Protein AF-A0A376TLH1-F1 (afdb_monomer_lite)

Sequence (65 aa):
MKRAFIMVLDSFGIGATEDAERFGDVGADTLGHIAEACAKGEADNGRKGPLKSAKSDPSGAGEST

Radius of gyration: 16.62 Å; chains: 1; bounding box: 38×43×30 Å

Organism: Escherichia coli (NCBI:txid562)

InterPro domains:
  IPR006124 Metalloenzyme [PF01676] (2-46)
  IPR010045 Phosphopentomutase [PTHR21110] (1-45)
  IPR017850 Alkaline-phosphatase-like, core domain superfamily [G3DSA:3.40.720.10] (1-62)
  IPR017850 Alkaline-phosphatase-like, core domain superfamily [SSF53649] (1-38)

pLDDT: mean 85.21, std 20.57, range [36.12, 98.44]

Structure (mmCIF, N/CA/C/O backbone):
data_AF-A0A376TLH1-F1
#
_entry.id   AF-A0A376TLH1-F1
#
loop_
_atom_site.group_PDB
_atom_site.id
_atom_site.type_symbol
_atom_site.label_atom_id
_atom_site.label_alt_id
_atom_site.label_comp_id
_atom_site.label_asym_id
_atom_site.label_entity_id
_atom_site.label_seq_id
_atom_site.pdbx_PDB_ins_code
_atom_site.Cartn_x
_atom_site.Cartn_y
_atom_site.Cartn_z
_atom_site.occupancy
_atom_site.B_iso_or_equiv
_atom_site.auth_seq_id
_atom_site.auth_comp_id
_atom_site.auth_asym_id
_atom_site.auth_atom_id
_atom_site.pdbx_PDB_model_num
ATOM 1 N N . MET A 1 1 ? 1.137 30.080 13.699 1.00 72.81 1 MET A N 1
ATOM 2 C CA . MET A 1 1 ? 2.183 29.079 13.382 1.00 72.81 1 MET A CA 1
ATOM 3 C C . MET A 1 1 ? 1.549 27.996 12.511 1.00 72.81 1 MET A C 1
ATOM 5 O O . MET A 1 1 ? 0.483 27.521 12.883 1.00 72.81 1 MET A O 1
ATOM 9 N N . LYS A 1 2 ? 2.119 27.655 11.347 1.00 87.62 2 LYS A N 1
ATOM 10 C CA . LYS A 1 2 ? 1.605 26.568 10.488 1.00 87.62 2 LYS A CA 1
ATOM 11 C C . LYS A 1 2 ? 2.230 25.243 10.944 1.00 87.62 2 LYS A C 1
ATOM 13 O O . LYS A 1 2 ? 3.417 25.228 11.252 1.00 87.62 2 LYS A O 1
ATOM 18 N N . ARG A 1 3 ? 1.439 24.168 11.031 1.00 93.00 3 ARG A N 1
ATOM 19 C CA . ARG A 1 3 ? 1.886 22.829 11.462 1.00 93.00 3 ARG A CA 1
ATOM 20 C C . ARG A 1 3 ? 1.585 21.809 10.370 1.00 93.00 3 ARG A C 1
ATOM 22 O O . ARG A 1 3 ? 0.544 21.916 9.728 1.00 93.00 3 ARG A O 1
ATOM 29 N N . ALA A 1 4 ? 2.460 20.823 10.223 1.00 95.69 4 ALA A N 1
ATOM 30 C CA . ALA A 1 4 ? 2.244 19.641 9.401 1.00 95.69 4 ALA A CA 1
ATOM 31 C C . ALA A 1 4 ? 2.414 18.389 10.270 1.00 95.69 4 ALA A C 1
ATOM 33 O O . ALA A 1 4 ? 3.259 18.371 11.165 1.00 95.69 4 ALA A O 1
ATOM 34 N N . PHE A 1 5 ? 1.612 17.364 9.992 1.00 94.56 5 PHE A N 1
ATOM 35 C CA . PHE A 1 5 ? 1.733 16.037 10.585 1.00 94.56 5 PHE A CA 1
ATOM 36 C C . PHE A 1 5 ? 1.998 15.052 9.457 1.00 94.56 5 PHE A C 1
ATOM 38 O O . PHE A 1 5 ? 1.280 15.054 8.459 1.00 94.56 5 PHE A O 1
ATOM 45 N N . ILE A 1 6 ? 3.035 14.239 9.613 1.00 95.88 6 ILE A N 1
ATOM 46 C CA . ILE A 1 6 ? 3.394 13.199 8.654 1.00 95.88 6 ILE A CA 1
ATOM 47 C C . ILE A 1 6 ? 3.077 11.865 9.314 1.00 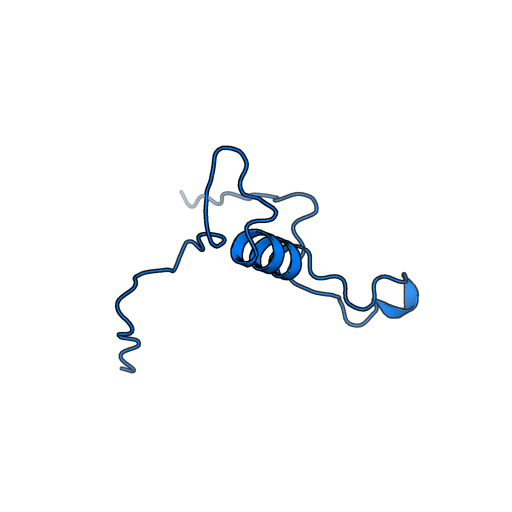95.88 6 ILE A C 1
ATOM 49 O O . ILE A 1 6 ? 3.500 11.616 10.442 1.00 95.88 6 ILE A O 1
ATOM 53 N N . MET A 1 7 ? 2.319 11.030 8.614 1.00 95.69 7 MET A N 1
ATOM 54 C CA . MET A 1 7 ? 2.006 9.670 9.032 1.00 95.69 7 MET A CA 1
ATOM 55 C C . MET A 1 7 ? 2.511 8.720 7.958 1.00 95.69 7 MET A C 1
ATOM 57 O O . MET A 1 7 ? 2.153 8.862 6.791 1.00 95.69 7 MET A O 1
ATOM 61 N N . VAL A 1 8 ? 3.341 7.765 8.362 1.00 95.75 8 VAL A N 1
ATOM 62 C CA . VAL A 1 8 ? 3.821 6.693 7.493 1.00 95.75 8 VAL A CA 1
ATOM 63 C C . VAL A 1 8 ? 3.067 5.433 7.877 1.00 95.75 8 VAL A C 1
ATOM 65 O O . VAL A 1 8 ? 3.122 5.000 9.027 1.00 95.75 8 VAL A O 1
ATOM 68 N N . LEU A 1 9 ? 2.338 4.876 6.917 1.00 95.88 9 LEU A N 1
ATOM 69 C CA . LEU A 1 9 ? 1.733 3.558 7.038 1.00 95.88 9 LEU A CA 1
ATOM 70 C C . LEU A 1 9 ? 2.683 2.580 6.356 1.00 95.88 9 LEU A C 1
ATOM 72 O O . LEU A 1 9 ? 2.700 2.480 5.130 1.00 95.88 9 LEU A O 1
ATOM 76 N N . ASP A 1 10 ? 3.533 1.941 7.155 1.00 96.75 10 ASP A N 1
ATOM 77 C CA . ASP A 1 10 ? 4.553 1.034 6.636 1.00 96.75 10 ASP A CA 1
ATOM 78 C C . ASP A 1 10 ? 3.906 -0.109 5.840 1.00 96.75 10 ASP A C 1
ATOM 80 O O . ASP A 1 10 ? 2.875 -0.649 6.245 1.00 96.75 10 ASP A O 1
ATOM 84 N N . SER A 1 11 ? 4.493 -0.458 4.695 1.00 93.75 11 SER A N 1
ATOM 85 C CA . SER A 1 11 ? 4.024 -1.491 3.750 1.00 93.75 11 SER A CA 1
ATOM 86 C C . SER A 1 11 ? 2.604 -1.332 3.157 1.00 93.75 11 SER A C 1
ATOM 88 O O . SER A 1 11 ? 2.132 -2.215 2.438 1.00 93.75 11 SER A O 1
ATOM 90 N N . PHE A 1 12 ? 1.906 -0.217 3.404 1.00 94.94 12 PHE A N 1
ATOM 91 C CA . PHE A 1 12 ? 0.525 -0.005 2.947 1.00 94.94 12 PHE A CA 1
ATOM 92 C C . PHE A 1 12 ? 0.453 0.452 1.475 1.00 94.94 12 PHE A C 1
ATOM 94 O O . PHE A 1 12 ? 0.251 1.630 1.176 1.00 94.94 12 PHE A O 1
ATOM 101 N N . GLY A 1 13 ? 0.649 -0.492 0.551 1.00 94.69 13 GLY A N 1
ATOM 102 C CA . GLY A 1 13 ? 0.547 -0.271 -0.897 1.00 94.69 13 GLY A CA 1
ATOM 103 C C . GLY A 1 13 ? -0.896 -0.179 -1.418 1.00 94.69 13 GLY A C 1
ATOM 104 O O . GLY A 1 13 ? -1.814 -0.762 -0.841 1.00 94.69 13 GLY A O 1
ATOM 105 N N . ILE A 1 14 ? -1.084 0.530 -2.538 1.00 95.94 14 I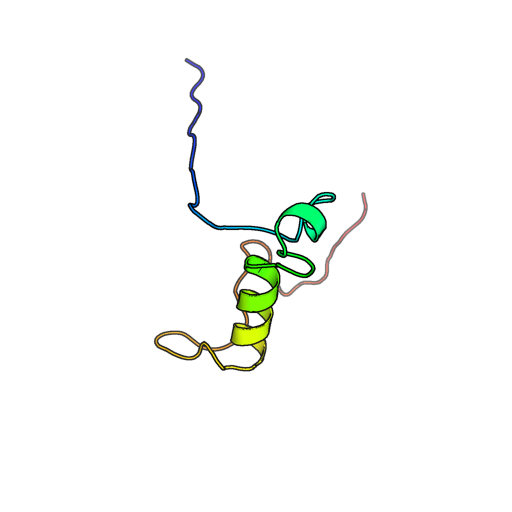LE A N 1
ATOM 106 C CA . ILE A 1 14 ? -2.392 0.773 -3.189 1.00 95.94 14 ILE A CA 1
ATOM 107 C C . ILE A 1 14 ? -2.453 0.257 -4.639 1.00 95.94 14 ILE A C 1
ATOM 109 O O . ILE A 1 14 ? -3.216 0.776 -5.451 1.00 95.94 14 ILE A O 1
ATOM 113 N N . GLY A 1 15 ? -1.592 -0.703 -4.973 1.00 95.94 15 GLY A N 1
ATOM 114 C CA . GLY A 1 15 ? -1.437 -1.242 -6.320 1.00 95.94 15 GLY A CA 1
ATOM 115 C C . GLY A 1 15 ? 0.023 -1.292 -6.764 1.00 95.94 15 GLY A C 1
ATOM 116 O O . GLY A 1 15 ? 0.891 -0.635 -6.181 1.00 95.94 15 GLY A O 1
ATOM 117 N N . ALA A 1 16 ? 0.275 -2.092 -7.795 1.00 97.25 16 ALA A N 1
ATOM 118 C CA . ALA A 1 16 ? 1.598 -2.315 -8.350 1.00 97.25 16 ALA A CA 1
ATOM 119 C C . ALA A 1 16 ? 2.069 -1.067 -9.103 1.00 97.25 16 ALA A C 1
ATOM 121 O O . ALA A 1 16 ? 1.278 -0.375 -9.749 1.00 97.25 16 ALA A O 1
ATOM 122 N N . THR A 1 17 ? 3.365 -0.780 -9.027 1.00 96.31 17 THR A N 1
ATOM 123 C CA . THR A 1 17 ? 3.991 0.307 -9.782 1.00 96.31 17 THR A CA 1
ATOM 124 C C . THR A 1 17 ? 4.291 -0.118 -11.219 1.00 96.31 17 THR A C 1
ATOM 126 O O . THR A 1 17 ? 4.282 -1.302 -11.555 1.00 96.31 17 THR A O 1
ATOM 129 N N . GLU A 1 18 ? 4.581 0.852 -12.088 1.00 97.31 18 GLU A N 1
ATOM 130 C CA . GLU A 1 18 ? 4.899 0.601 -13.503 1.00 97.31 18 GLU A CA 1
ATOM 131 C C . GLU A 1 18 ? 6.118 -0.318 -13.695 1.00 97.31 18 GLU A C 1
ATOM 133 O O . GLU A 1 18 ? 6.218 -1.026 -14.691 1.00 97.31 18 GLU A O 1
ATOM 138 N N . ASP A 1 19 ? 7.045 -0.334 -12.738 1.00 97.62 19 ASP A N 1
ATOM 139 C CA . ASP A 1 19 ? 8.254 -1.150 -12.761 1.00 97.62 19 ASP A CA 1
ATOM 140 C C . ASP A 1 19 ? 8.122 -2.488 -12.020 1.00 97.62 19 ASP A C 1
ATOM 142 O O . ASP A 1 19 ? 9.124 -3.186 -11.857 1.00 97.62 19 ASP A O 1
ATOM 146 N N . ALA A 1 20 ? 6.910 -2.890 -11.625 1.00 97.94 20 ALA A N 1
ATOM 147 C CA . ALA A 1 20 ? 6.658 -4.119 -10.871 1.00 97.94 20 ALA A CA 1
ATOM 148 C C . ALA A 1 20 ? 7.218 -5.388 -11.541 1.00 97.94 20 ALA A C 1
ATOM 150 O O . ALA A 1 20 ? 7.689 -6.292 -10.850 1.00 97.94 20 ALA A O 1
ATOM 151 N N . GLU A 1 21 ? 7.258 -5.445 -12.878 1.00 97.81 21 GLU A N 1
ATOM 152 C CA . GLU A 1 21 ? 7.890 -6.546 -13.626 1.00 97.81 21 GLU A CA 1
ATOM 153 C C . GLU A 1 21 ? 9.364 -6.748 -13.257 1.00 97.81 21 GLU A C 1
ATOM 155 O O . GLU A 1 21 ? 9.842 -7.880 -13.196 1.00 97.81 21 GLU A O 1
ATOM 160 N N . ARG A 1 22 ? 10.092 -5.666 -12.962 1.00 98.44 22 ARG A N 1
ATOM 161 C CA . ARG A 1 22 ? 11.521 -5.722 -12.618 1.00 98.44 22 ARG A CA 1
ATOM 162 C C . ARG A 1 22 ? 11.770 -6.316 -11.236 1.00 98.44 22 ARG A C 1
ATOM 164 O O . ARG A 1 22 ? 12.867 -6.814 -10.991 1.00 98.44 22 ARG A O 1
ATOM 171 N N . PHE A 1 23 ? 10.777 -6.243 -10.356 1.00 96.88 23 PHE A N 1
ATOM 172 C CA . PHE A 1 23 ? 10.860 -6.703 -8.970 1.00 96.88 23 PHE A CA 1
ATOM 173 C C . PHE A 1 23 ? 10.083 -8.001 -8.727 1.00 96.88 23 PHE A C 1
ATOM 175 O O . PHE A 1 23 ? 10.241 -8.613 -7.678 1.00 96.88 23 PHE A O 1
ATOM 182 N N . GLY A 1 24 ? 9.311 -8.466 -9.715 1.00 96.88 24 GLY A N 1
ATOM 183 C CA . GLY A 1 24 ? 8.467 -9.651 -9.578 1.00 96.88 24 GLY A CA 1
ATOM 184 C C . GLY A 1 24 ? 7.163 -9.394 -8.817 1.00 96.88 24 GLY A C 1
ATOM 185 O O . GLY A 1 24 ? 6.500 -10.350 -8.433 1.00 96.88 24 GLY A O 1
ATOM 186 N N . ASP A 1 25 ? 6.772 -8.128 -8.652 1.00 97.31 25 ASP A N 1
ATOM 187 C CA . ASP A 1 25 ? 5.602 -7.702 -7.869 1.00 97.31 25 ASP A CA 1
ATOM 188 C C . ASP A 1 25 ? 4.382 -7.387 -8.756 1.00 97.31 25 ASP A C 1
ATOM 190 O O . ASP A 1 25 ? 3.483 -6.627 -8.385 1.00 97.31 25 ASP A O 1
ATOM 194 N N . VAL A 1 26 ? 4.344 -7.938 -9.973 1.00 97.62 26 VAL A N 1
ATOM 195 C CA . VAL A 1 26 ? 3.219 -7.750 -10.900 1.00 97.62 26 VAL A CA 1
ATOM 196 C C . VAL A 1 26 ? 1.927 -8.224 -10.238 1.00 97.62 26 VAL A C 1
ATOM 198 O O . VAL A 1 26 ? 1.819 -9.369 -9.804 1.00 97.62 26 VAL A O 1
ATOM 201 N N . GLY A 1 27 ? 0.934 -7.335 -10.184 1.00 96.00 27 GLY A N 1
ATOM 202 C CA . GLY A 1 27 ? -0.357 -7.609 -9.553 1.00 96.00 27 GLY A CA 1
ATOM 203 C C . GLY A 1 27 ? -0.390 -7.406 -8.035 1.00 96.00 27 GLY A C 1
ATOM 204 O O . GLY A 1 27 ? -1.419 -7.678 -7.426 1.00 96.00 27 GLY A O 1
ATOM 205 N N . ALA A 1 28 ? 0.683 -6.918 -7.405 1.00 97.50 28 ALA A N 1
ATOM 206 C CA . ALA A 1 28 ? 0.649 -6.552 -5.993 1.00 97.50 28 ALA A CA 1
ATOM 207 C C . ALA A 1 28 ? -0.360 -5.415 -5.739 1.00 97.50 28 ALA A C 1
ATOM 209 O O . ALA A 1 28 ? -0.217 -4.322 -6.268 1.00 97.50 28 ALA A O 1
ATOM 210 N N . ASP A 1 29 ? -1.367 -5.645 -4.899 1.00 97.38 29 ASP A N 1
ATOM 211 C CA . ASP A 1 29 ? -2.305 -4.613 -4.444 1.00 97.38 29 ASP A CA 1
ATOM 212 C C . ASP A 1 29 ? -2.700 -4.880 -2.987 1.00 97.38 29 ASP A C 1
ATOM 214 O O . ASP A 1 29 ? -3.668 -5.582 -2.699 1.00 97.38 29 ASP A O 1
ATOM 218 N N . THR A 1 30 ? -1.905 -4.371 -2.039 1.00 96.75 30 THR A N 1
ATOM 219 C CA . THR A 1 30 ? -2.101 -4.650 -0.608 1.00 96.75 30 THR A CA 1
ATOM 220 C C . THR A 1 30 ? -3.484 -4.211 -0.129 1.00 96.75 30 THR A C 1
ATOM 222 O O . THR A 1 30 ? -4.206 -5.008 0.471 1.00 96.75 30 THR A O 1
ATOM 225 N N . LEU A 1 31 ? -3.887 -2.964 -0.393 1.00 96.19 31 LEU A N 1
ATOM 226 C CA . LEU A 1 31 ? -5.199 -2.465 0.021 1.00 96.19 31 LEU A CA 1
ATOM 227 C C . LEU A 1 31 ? -6.345 -3.206 -0.685 1.00 96.19 31 LEU A C 1
ATOM 229 O O . LEU A 1 31 ? -7.309 -3.587 -0.015 1.00 96.19 31 LEU A O 1
ATOM 233 N N . GLY A 1 32 ? -6.240 -3.435 -1.998 1.00 95.94 32 GLY A N 1
ATOM 234 C CA . GLY A 1 32 ? -7.250 -4.154 -2.773 1.00 95.94 32 GLY A CA 1
ATOM 235 C C . GLY A 1 32 ? -7.456 -5.584 -2.278 1.00 95.94 32 GLY A C 1
ATOM 236 O O . GLY A 1 32 ? -8.581 -5.964 -1.953 1.00 95.94 32 GLY A O 1
ATOM 237 N N . HIS A 1 33 ? -6.374 -6.347 -2.103 1.00 96.88 33 HIS A N 1
ATOM 238 C CA . HIS A 1 33 ? -6.444 -7.721 -1.605 1.00 96.88 33 HIS A CA 1
ATOM 239 C C . HIS A 1 33 ? -6.966 -7.801 -0.161 1.00 96.88 33 HIS A C 1
ATOM 241 O O . HIS A 1 33 ? -7.747 -8.697 0.158 1.00 96.88 33 HIS A O 1
ATOM 247 N N . ILE A 1 34 ? -6.614 -6.850 0.719 1.00 95.75 34 ILE A N 1
ATOM 248 C CA . ILE A 1 34 ? -7.195 -6.784 2.074 1.00 95.75 34 ILE A CA 1
ATOM 249 C C . ILE A 1 34 ? -8.702 -6.511 2.002 1.00 95.75 34 ILE A C 1
ATOM 251 O O . ILE A 1 34 ? -9.478 -7.134 2.733 1.00 95.75 34 ILE A O 1
ATOM 255 N N . ALA A 1 35 ? -9.132 -5.576 1.150 1.00 95.62 35 ALA A N 1
ATOM 256 C CA . ALA A 1 35 ? -10.545 -5.259 0.973 1.00 95.62 35 ALA A CA 1
ATOM 257 C C . ALA A 1 35 ? -11.333 -6.464 0.440 1.00 95.62 35 ALA A C 1
ATOM 259 O O . ALA A 1 35 ? -12.413 -6.757 0.957 1.00 95.62 35 ALA A O 1
ATOM 260 N N . GLU A 1 36 ? -10.766 -7.190 -0.524 1.00 96.56 36 GLU A N 1
ATOM 261 C CA . GLU A 1 36 ? -11.331 -8.415 -1.084 1.00 96.56 36 GLU A CA 1
ATOM 262 C C . GLU A 1 36 ? -11.447 -9.526 -0.031 1.00 96.56 36 GLU A C 1
ATOM 264 O O . GLU A 1 36 ? -12.533 -10.077 0.153 1.00 96.56 36 GLU A O 1
ATOM 269 N N . ALA A 1 37 ? -10.378 -9.805 0.720 1.00 96.75 37 ALA A N 1
ATOM 270 C CA . ALA A 1 37 ? -10.395 -10.794 1.800 1.00 96.75 37 ALA A CA 1
ATOM 271 C C . ALA A 1 37 ? -11.448 -10.449 2.872 1.00 96.75 37 ALA A C 1
ATOM 273 O O . ALA A 1 37 ? -12.194 -11.313 3.336 1.00 96.75 37 ALA A O 1
ATOM 274 N N . CYS A 1 38 ? -11.580 -9.165 3.230 1.00 96.50 38 CYS A N 1
ATOM 275 C CA . CYS A 1 38 ? -12.639 -8.701 4.132 1.00 96.50 38 CYS A CA 1
ATOM 276 C C . CYS A 1 38 ? -14.042 -8.916 3.541 1.00 96.50 38 CYS A C 1
ATOM 278 O O . CYS A 1 38 ? -14.949 -9.335 4.255 1.00 96.50 38 CYS A O 1
ATOM 280 N N . ALA A 1 39 ? -14.243 -8.628 2.251 1.00 95.94 39 ALA A N 1
ATOM 281 C CA . ALA A 1 39 ? -15.529 -8.823 1.581 1.00 95.94 39 ALA A CA 1
ATOM 282 C C . ALA A 1 39 ? -15.924 -10.308 1.489 1.00 95.94 39 ALA A C 1
ATOM 284 O O . ALA A 1 39 ? -17.106 -10.631 1.591 1.00 95.94 39 ALA A O 1
ATOM 285 N N . LYS A 1 40 ? -14.939 -11.207 1.364 1.00 97.62 40 LYS A N 1
ATOM 286 C CA . LYS A 1 40 ? -15.121 -12.667 1.396 1.00 97.62 40 LYS A CA 1
ATOM 287 C C . LYS A 1 40 ? -15.325 -13.238 2.806 1.00 97.62 40 LYS A C 1
ATOM 289 O O . LYS A 1 40 ? -15.621 -14.421 2.940 1.00 97.62 40 LYS A O 1
ATOM 294 N N . GLY A 1 41 ? -15.175 -12.424 3.854 1.00 96.50 41 GLY A N 1
ATOM 295 C CA . GLY A 1 41 ? -15.246 -12.869 5.251 1.00 96.50 41 GLY A CA 1
ATOM 296 C C . GLY A 1 41 ? -14.007 -13.640 5.723 1.00 96.50 41 GLY A C 1
ATOM 297 O O . GLY A 1 41 ? -14.001 -14.183 6.824 1.00 96.50 41 GLY A O 1
ATOM 298 N N . GLU A 1 42 ? -12.932 -13.671 4.932 1.00 97.69 42 GLU A N 1
ATOM 299 C CA . GLU A 1 42 ? -11.672 -14.345 5.280 1.00 97.69 42 GLU A CA 1
ATOM 300 C C . GLU A 1 42 ? -10.942 -13.628 6.430 1.00 97.69 42 GLU A C 1
ATOM 302 O O . GLU A 1 42 ? -10.141 -14.227 7.145 1.00 97.69 42 GLU A O 1
ATOM 307 N N . ALA A 1 43 ? -11.257 -12.347 6.644 1.00 94.56 43 ALA A N 1
ATOM 308 C CA . ALA A 1 43 ? -10.711 -11.511 7.711 1.00 94.56 43 ALA A CA 1
ATOM 309 C C . ALA A 1 43 ? -11.671 -11.325 8.909 1.00 94.56 43 ALA A C 1
ATOM 311 O O . ALA A 1 43 ? -11.512 -10.375 9.684 1.00 94.56 43 ALA A O 1
ATOM 312 N N . ASP A 1 44 ? -12.665 -12.204 9.082 1.00 95.06 44 ASP A N 1
ATOM 313 C CA . ASP A 1 44 ? -13.653 -12.137 10.170 1.00 95.06 44 ASP A CA 1
ATOM 314 C C . ASP A 1 44 ? -13.078 -12.611 11.527 1.00 95.06 44 ASP A C 1
ATOM 316 O O . ASP A 1 44 ? -13.539 -13.574 12.141 1.00 95.06 44 ASP A O 1
ATOM 320 N N . ASN A 1 45 ? -12.053 -11.911 12.025 1.00 92.44 45 ASN A N 1
ATOM 321 C CA . ASN A 1 45 ? -11.443 -12.137 13.337 1.00 92.44 45 ASN A CA 1
ATOM 322 C C . ASN A 1 45 ? -11.502 -10.858 14.186 1.00 92.44 45 ASN A C 1
ATOM 324 O O . ASN A 1 45 ? -10.799 -9.886 13.916 1.00 92.44 45 ASN A O 1
ATOM 328 N N . GLY A 1 46 ? -12.392 -10.822 15.184 1.00 92.69 46 GLY A N 1
ATOM 329 C CA . GLY A 1 46 ? -12.629 -9.628 16.016 1.00 92.69 46 GLY A CA 1
ATOM 330 C C . GLY A 1 46 ? -13.307 -8.455 15.285 1.00 92.69 46 GLY A C 1
ATOM 331 O O . GLY A 1 46 ? -13.640 -7.443 15.898 1.00 92.69 46 GLY A O 1
ATOM 332 N N . ARG A 1 47 ? -13.564 -8.606 13.985 1.00 92.69 47 ARG A N 1
ATOM 333 C CA . ARG A 1 47 ? -14.364 -7.740 13.111 1.00 92.69 47 ARG A CA 1
ATOM 334 C C . ARG A 1 47 ? -15.189 -8.620 12.170 1.00 92.69 47 ARG A C 1
ATOM 336 O O . ARG A 1 47 ? -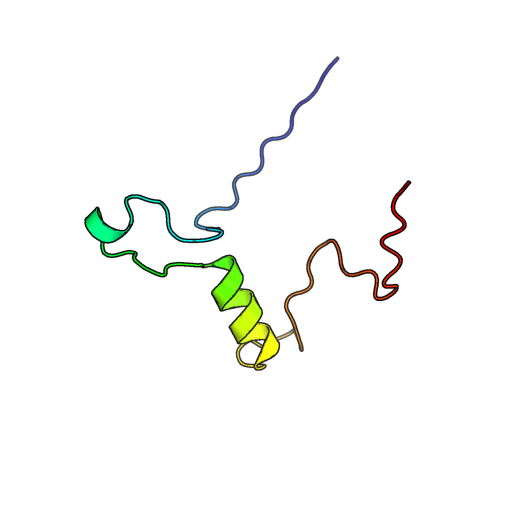14.917 -9.812 12.077 1.00 92.69 47 ARG A O 1
ATOM 343 N N . LYS A 1 48 ? -16.175 -8.041 11.479 1.00 94.44 48 LYS A N 1
ATOM 344 C CA . LYS A 1 48 ? -16.935 -8.729 10.425 1.00 94.44 48 LYS A CA 1
ATOM 345 C C . LYS A 1 48 ? -17.237 -7.830 9.238 1.00 94.44 48 LYS A C 1
ATOM 347 O O . LYS A 1 48 ? -17.445 -6.625 9.421 1.00 94.44 48 LYS A O 1
ATOM 352 N N . GLY A 1 49 ? -17.320 -8.439 8.060 1.00 93.44 49 GLY A N 1
ATOM 353 C CA . GLY A 1 49 ? -17.766 -7.789 6.831 1.00 93.44 49 GLY A CA 1
ATOM 354 C C . GLY A 1 49 ? -16.695 -6.915 6.161 1.00 93.44 49 GLY A C 1
ATOM 355 O O . GLY A 1 49 ? -15.526 -6.924 6.570 1.00 93.44 49 GLY A O 1
ATOM 356 N N . PRO A 1 50 ? -17.083 -6.134 5.134 1.00 95.62 50 PRO A N 1
ATOM 357 C CA . PRO A 1 50 ? -16.151 -5.478 4.220 1.00 95.62 50 PRO A CA 1
ATOM 358 C C . PRO A 1 50 ? -15.218 -4.491 4.925 1.00 95.62 50 PRO A C 1
ATOM 360 O O . PRO A 1 50 ? -15.518 -3.959 6.000 1.00 95.62 50 PRO A O 1
ATOM 363 N N . LEU A 1 51 ? -14.055 -4.232 4.323 1.00 93.88 51 LEU A N 1
ATOM 364 C CA . LEU A 1 51 ? -13.137 -3.205 4.808 1.00 93.88 51 LEU A CA 1
ATOM 365 C C . LEU A 1 51 ? -13.852 -1.849 4.825 1.00 93.88 51 LEU A C 1
ATOM 367 O O . LEU A 1 51 ? -14.353 -1.387 3.805 1.00 93.88 51 LEU A O 1
ATOM 371 N N . LYS A 1 52 ? -13.919 -1.219 6.000 1.00 88.88 52 LYS A N 1
ATOM 372 C CA . LYS A 1 52 ? -14.554 0.090 6.153 1.00 88.88 52 LYS A CA 1
ATOM 373 C C . LYS A 1 52 ? -13.574 1.161 5.687 1.00 88.88 52 LYS A C 1
ATOM 375 O O . LYS A 1 52 ? -12.592 1.431 6.374 1.00 88.88 52 LYS A O 1
ATOM 380 N N . SER A 1 53 ? -13.826 1.762 4.532 1.00 66.00 53 SER A N 1
ATOM 381 C CA . SER A 1 53 ? -13.136 2.975 4.100 1.00 66.00 53 SER A CA 1
ATOM 382 C C . SER A 1 53 ? -13.683 4.187 4.857 1.00 66.00 53 SER A C 1
ATOM 384 O O . SER A 1 53 ? -14.872 4.263 5.154 1.00 66.00 53 SER A O 1
ATOM 386 N N . ALA A 1 54 ? -12.836 5.185 5.125 1.00 58.78 54 ALA A N 1
ATOM 387 C CA . ALA A 1 54 ? -13.251 6.439 5.769 1.00 58.78 54 ALA A CA 1
ATOM 388 C C . ALA A 1 54 ? -14.320 7.223 4.972 1.00 58.78 54 ALA A C 1
ATOM 390 O O . ALA A 1 54 ? -14.937 8.141 5.503 1.00 58.78 54 ALA A O 1
ATOM 391 N N . LYS A 1 55 ? -14.574 6.841 3.714 1.00 52.44 55 LYS A N 1
ATOM 392 C CA . LYS A 1 55 ? -15.776 7.206 2.965 1.00 52.44 55 LYS A CA 1
ATOM 393 C C . LYS A 1 55 ? -16.598 5.943 2.718 1.00 52.44 55 LYS A C 1
ATOM 395 O O . LYS A 1 55 ? -16.308 5.189 1.795 1.00 52.44 55 LYS A O 1
ATOM 400 N N . SER A 1 56 ? -17.591 5.705 3.560 1.00 43.81 56 SER A N 1
ATOM 401 C CA . SER A 1 56 ? -18.726 4.833 3.260 1.00 43.81 56 SER A CA 1
ATOM 402 C C . SER A 1 56 ? -19.935 5.391 4.010 1.00 43.81 56 SER A C 1
ATOM 404 O O . SER A 1 56 ? -20.392 4.825 5.003 1.00 43.81 56 SER A O 1
ATOM 406 N N . ASP A 1 57 ? -20.386 6.569 3.580 1.00 44.88 57 ASP A N 1
ATOM 407 C CA . ASP A 1 57 ? -21.780 6.951 3.772 1.00 44.88 57 ASP A CA 1
ATOM 408 C C . ASP A 1 57 ? -22.604 6.061 2.820 1.00 44.88 57 ASP A C 1
ATOM 410 O O . ASP A 1 57 ? -22.304 6.026 1.624 1.00 44.88 57 ASP A O 1
ATOM 414 N N . PRO A 1 58 ? -23.568 5.269 3.315 1.00 44.66 58 PRO A N 1
ATOM 415 C CA . PRO A 1 58 ? -24.422 4.437 2.473 1.00 44.66 58 PRO A CA 1
ATOM 416 C C . PRO A 1 58 ? -25.395 5.246 1.597 1.00 44.66 58 PRO A C 1
ATOM 418 O O . PRO A 1 58 ? -26.092 4.655 0.773 1.00 44.66 58 PRO A O 1
ATOM 421 N N . SER A 1 59 ? -25.467 6.573 1.739 1.00 43.00 59 SER A N 1
ATOM 422 C CA . SER A 1 59 ? -26.229 7.419 0.828 1.00 43.00 59 SER A CA 1
ATOM 423 C C . SER A 1 59 ? -25.404 7.740 -0.425 1.00 43.00 59 SER A C 1
ATOM 425 O O . SER A 1 59 ? -24.468 8.534 -0.425 1.00 43.00 59 SER A O 1
ATOM 427 N N . GLY A 1 60 ? -25.744 7.090 -1.537 1.00 43.69 60 GLY A N 1
ATOM 428 C CA . GLY A 1 60 ? -25.238 7.423 -2.867 1.00 43.69 60 GLY A CA 1
ATOM 429 C C . GLY A 1 60 ? -25.756 8.776 -3.362 1.00 43.69 60 GLY A C 1
ATOM 430 O O . GLY A 1 60 ? -26.482 8.824 -4.348 1.00 43.69 60 GLY A O 1
ATOM 431 N N . ALA A 1 61 ? -25.386 9.867 -2.696 1.00 40.53 61 ALA A N 1
ATOM 432 C CA . ALA A 1 61 ? -25.585 11.232 -3.166 1.00 40.53 61 ALA A CA 1
ATOM 433 C C . ALA A 1 61 ? -24.220 11.836 -3.516 1.00 40.53 61 ALA A C 1
ATOM 435 O O . ALA A 1 61 ? -23.706 12.737 -2.858 1.00 40.53 61 ALA A 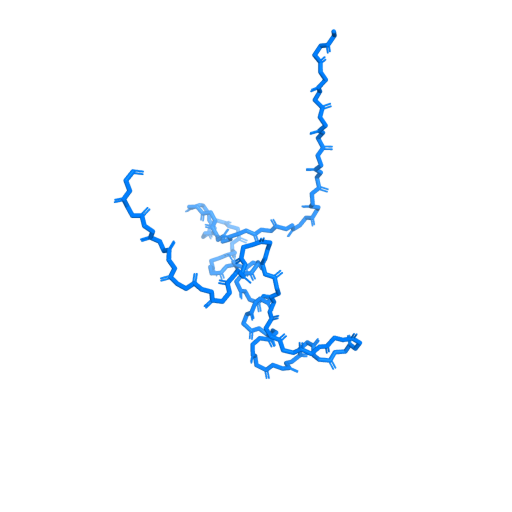O 1
ATOM 436 N N . GLY A 1 62 ? -23.610 11.299 -4.575 1.00 40.25 62 GLY A N 1
ATOM 437 C CA . GLY A 1 62 ? -22.652 12.0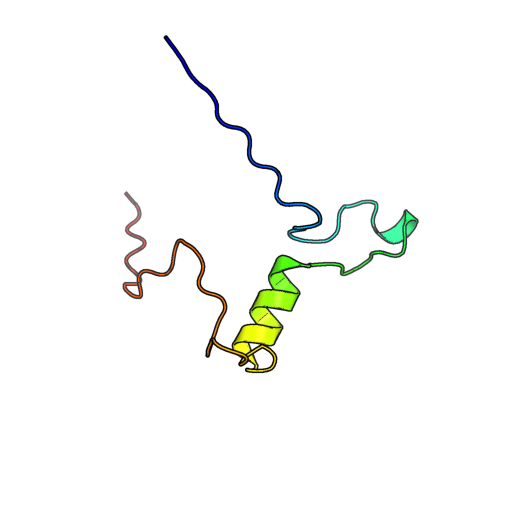64 -5.362 1.00 40.25 62 GLY A CA 1
ATOM 438 C C . GLY A 1 62 ? -23.432 13.124 -6.127 1.00 40.25 62 GLY A C 1
ATOM 439 O O . GLY A 1 62 ? -23.792 12.902 -7.279 1.00 40.25 62 GLY A O 1
ATOM 440 N N . GLU A 1 63 ? -23.758 14.235 -5.470 1.00 38.88 63 GLU A N 1
ATOM 441 C CA . GLU A 1 63 ? -24.314 15.391 -6.159 1.00 38.88 63 GLU A CA 1
ATOM 442 C C . GLU A 1 63 ? -23.156 16.165 -6.791 1.00 38.88 63 GLU A C 1
ATOM 444 O O . GLU A 1 63 ? -22.268 16.695 -6.124 1.00 38.88 63 GLU A O 1
ATOM 449 N N . SER A 1 64 ? -23.139 16.125 -8.119 1.00 36.12 64 SER A N 1
ATOM 450 C CA . SER A 1 64 ? -22.333 16.984 -8.970 1.00 36.12 64 SER A CA 1
ATOM 451 C C . SER A 1 64 ? -22.924 18.393 -8.934 1.00 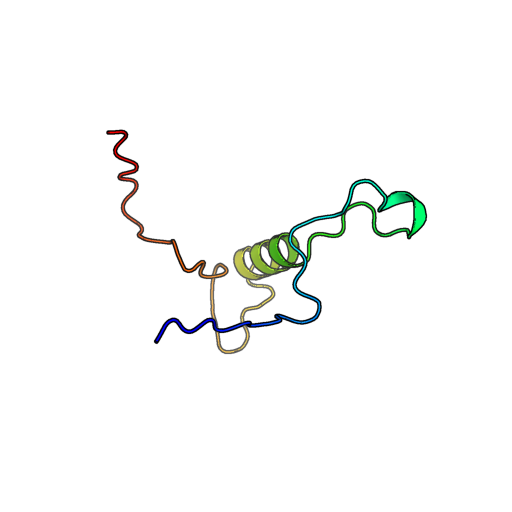36.12 64 SER A C 1
ATOM 453 O O . SER A 1 64 ? -23.859 18.660 -9.687 1.00 36.12 64 SER A O 1
ATOM 455 N N . THR A 1 65 ? -22.340 19.285 -8.134 1.00 36.19 65 THR A N 1
ATOM 456 C CA . THR A 1 65 ? -22.282 20.739 -8.384 1.00 36.19 65 THR A CA 1
ATOM 457 C C . THR A 1 65 ? -21.008 21.317 -7.796 1.00 36.19 65 THR A C 1
ATOM 459 O O . THR A 1 65 ? -20.743 21.016 -6.610 1.00 36.19 65 THR A O 1
#

Secondary structure (DSSP, 8-state):
---------TT---S--TTHHHHT-TT--HHHHHHHHHHTTTT-SSS-SS---S---S-------

Foldseek 3Di:
DDDDDDDDDPPQAQFDDPCCVVVVCHTDGNVVVQQVCQQVQVPVDVHHHGDDDPDDPVDPPPPDD